Protein AF-A0A8S9XAY5-F1 (afdb_monomer)

Structure (mmCIF, N/CA/C/O backbone):
data_AF-A0A8S9XAY5-F1
#
_entry.id   AF-A0A8S9XAY5-F1
#
loop_
_atom_site.group_PDB
_atom_site.id
_atom_site.type_symbol
_atom_site.label_atom_id
_atom_site.label_alt_id
_atom_site.label_comp_id
_atom_site.label_asym_id
_atom_site.label_entity_id
_atom_site.label_seq_id
_atom_site.pdbx_PDB_ins_code
_atom_site.Cartn_x
_atom_site.Cartn_y
_atom_site.Cartn_z
_atom_site.occupancy
_atom_site.B_iso_or_equiv
_atom_site.auth_seq_id
_atom_site.auth_comp_id
_atom_site.auth_asym_id
_atom_site.auth_atom_id
_atom_site.pdbx_PDB_model_num
ATOM 1 N N . MET A 1 1 ? -34.023 -11.493 -29.149 1.00 64.62 1 MET A N 1
ATOM 2 C CA . MET A 1 1 ? -34.073 -10.824 -27.828 1.00 64.62 1 MET A CA 1
ATOM 3 C C . MET A 1 1 ? -33.163 -11.516 -26.816 1.00 64.62 1 MET A C 1
ATOM 5 O O . MET A 1 1 ? -32.173 -10.913 -26.444 1.00 64.62 1 MET A O 1
ATOM 9 N N . TRP A 1 2 ? -33.385 -12.793 -26.470 1.00 72.25 2 TRP A N 1
ATOM 10 C CA . TRP A 1 2 ? -32.528 -13.542 -25.524 1.00 72.25 2 TRP A CA 1
ATOM 11 C C . TRP A 1 2 ? -31.048 -13.611 -25.926 1.00 72.25 2 TRP A C 1
ATOM 13 O O . TRP A 1 2 ? -30.175 -13.351 -25.113 1.00 72.25 2 TRP A O 1
ATOM 23 N N . ARG A 1 3 ? -30.748 -13.903 -27.200 1.00 80.62 3 ARG A N 1
ATOM 24 C CA . ARG A 1 3 ? -29.358 -13.971 -27.688 1.00 80.62 3 ARG A CA 1
ATOM 25 C C . ARG A 1 3 ? -28.599 -12.657 -27.504 1.00 80.62 3 ARG A C 1
ATOM 27 O O . ARG A 1 3 ? -27.463 -12.695 -27.066 1.00 80.62 3 ARG A O 1
ATOM 34 N N . LEU A 1 4 ? -29.259 -11.528 -27.776 1.00 81.38 4 LEU A N 1
ATOM 35 C CA . LEU A 1 4 ? -28.683 -10.195 -27.594 1.00 81.38 4 LEU A CA 1
ATOM 36 C C . LEU A 1 4 ? -28.454 -9.890 -26.108 1.00 81.38 4 LEU A C 1
ATOM 38 O O . LEU A 1 4 ? -27.384 -9.412 -25.757 1.00 81.38 4 LEU A O 1
ATOM 42 N N . ALA A 1 5 ? -29.411 -10.248 -25.244 1.00 82.56 5 ALA A N 1
ATOM 43 C CA . ALA A 1 5 ? -29.304 -10.077 -23.795 1.00 82.56 5 ALA A CA 1
ATOM 44 C C . ALA A 1 5 ? -28.161 -10.908 -23.179 1.00 82.56 5 ALA A C 1
ATOM 46 O O . ALA A 1 5 ? -27.402 -10.404 -22.354 1.00 82.56 5 ALA A O 1
ATOM 47 N N . VAL A 1 6 ? -27.998 -12.162 -23.617 1.00 85.50 6 VAL A N 1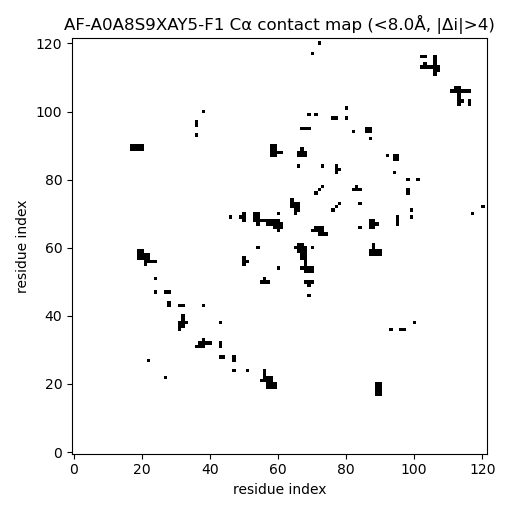
ATOM 48 C CA . VAL A 1 6 ? -26.890 -13.033 -23.190 1.00 85.50 6 VAL A CA 1
ATOM 49 C C . VAL A 1 6 ? -25.555 -12.474 -23.669 1.00 85.50 6 VAL A C 1
ATOM 51 O O . VAL A 1 6 ? -24.623 -12.384 -22.878 1.00 85.50 6 VAL A O 1
ATOM 54 N N . THR A 1 7 ? -25.458 -12.038 -24.928 1.00 85.25 7 THR A N 1
ATOM 55 C CA . THR A 1 7 ? -24.215 -11.439 -25.433 1.00 85.25 7 THR A CA 1
ATOM 56 C C . THR A 1 7 ? -23.859 -10.149 -24.700 1.00 85.25 7 THR A C 1
ATOM 58 O O . THR A 1 7 ? -22.696 -9.957 -24.371 1.00 85.25 7 THR A O 1
ATOM 61 N N . THR A 1 8 ? -24.834 -9.294 -24.371 1.00 83.62 8 THR A N 1
ATOM 62 C CA . THR A 1 8 ? -24.570 -8.072 -23.596 1.00 83.62 8 THR A CA 1
ATOM 63 C C . THR A 1 8 ? -24.128 -8.372 -22.165 1.00 83.62 8 THR A C 1
ATOM 65 O O . THR A 1 8 ? -23.226 -7.705 -21.675 1.00 83.62 8 THR A O 1
ATOM 68 N N . LEU A 1 9 ? -24.702 -9.390 -21.510 1.00 83.75 9 LEU A N 1
ATOM 69 C CA . LEU A 1 9 ? -24.303 -9.820 -20.161 1.00 83.75 9 LEU A CA 1
ATOM 70 C C . LEU A 1 9 ? -22.875 -10.380 -20.130 1.00 83.75 9 LEU A C 1
ATOM 72 O O . LEU A 1 9 ? -22.107 -10.023 -19.244 1.00 83.75 9 LEU A O 1
ATOM 76 N N . VAL A 1 10 ? -22.508 -11.198 -21.122 1.00 82.50 10 VAL A N 1
ATOM 77 C CA . VAL A 1 10 ? -21.151 -11.759 -21.245 1.00 82.50 10 VAL A CA 1
ATOM 78 C C . VAL A 1 10 ? -20.118 -10.661 -21.519 1.00 82.50 10 VAL A C 1
ATOM 80 O O . VAL A 1 10 ? -19.050 -10.665 -20.917 1.00 82.50 10 VAL A O 1
ATOM 83 N N . ILE A 1 11 ? -20.434 -9.685 -22.378 1.00 78.56 11 ILE A N 1
ATOM 84 C CA . ILE A 1 11 ? -19.540 -8.545 -22.644 1.00 78.56 11 ILE A CA 1
ATOM 85 C C . ILE A 1 11 ? -19.359 -7.685 -21.386 1.00 78.56 11 ILE A C 1
ATOM 87 O O . ILE A 1 11 ? -18.236 -7.289 -21.094 1.00 78.56 11 ILE A O 1
ATOM 91 N N . LEU A 1 12 ? -20.425 -7.439 -20.612 1.00 75.25 12 LEU A N 1
ATOM 92 C CA . LEU A 1 12 ? -20.324 -6.679 -19.360 1.00 75.25 12 LEU A CA 1
ATOM 93 C C . LEU A 1 12 ? -19.430 -7.371 -18.322 1.00 75.25 12 LEU A C 1
ATOM 95 O O . LEU A 1 12 ? -18.709 -6.688 -17.606 1.00 75.25 12 LEU A O 1
ATOM 99 N N . SER A 1 13 ? -19.459 -8.706 -18.249 1.00 72.44 13 SER A N 1
ATOM 100 C CA . SER A 1 13 ? -18.613 -9.473 -17.322 1.00 72.44 13 SER A CA 1
ATOM 101 C C . SER A 1 13 ? -17.135 -9.546 -17.719 1.00 72.44 13 SER A C 1
ATOM 103 O O . SER A 1 13 ? -16.323 -9.953 -16.900 1.00 72.44 13 SER A O 1
ATOM 105 N N . LEU A 1 14 ? -16.790 -9.186 -18.960 1.00 68.44 14 LEU A N 1
ATOM 106 C CA . LEU A 1 14 ? -15.413 -9.192 -19.477 1.00 68.44 14 LEU A CA 1
ATOM 107 C C . LEU A 1 14 ? -14.741 -7.813 -19.412 1.00 68.44 14 LEU A C 1
ATOM 109 O O . LEU A 1 14 ? -13.590 -7.673 -19.819 1.00 68.44 14 LEU A O 1
ATOM 113 N N . LEU A 1 15 ? -15.453 -6.783 -18.948 1.00 65.19 15 LEU A N 1
ATOM 114 C CA . LEU A 1 15 ? -14.853 -5.484 -18.679 1.00 65.19 15 LEU A CA 1
ATOM 115 C C . LEU A 1 15 ? -14.093 -5.576 -17.354 1.00 65.19 15 LEU A C 1
ATOM 117 O O . LEU A 1 15 ? -14.665 -5.327 -16.295 1.00 65.19 15 LEU A O 1
ATOM 121 N N . ASP A 1 16 ? -12.805 -5.914 -17.419 1.00 61.75 16 ASP A N 1
ATOM 122 C CA . ASP A 1 16 ? -11.879 -5.612 -16.330 1.00 61.75 16 ASP A CA 1
ATOM 123 C C . ASP A 1 16 ? -11.800 -4.091 -16.223 1.00 61.75 16 ASP A C 1
ATOM 125 O O . ASP A 1 16 ? -11.156 -3.409 -17.027 1.00 61.75 16 ASP A O 1
ATOM 129 N N . VAL A 1 17 ? -12.552 -3.531 -15.280 1.00 61.38 17 VAL A N 1
ATOM 130 C CA . VAL A 1 17 ? -12.547 -2.091 -15.073 1.00 61.38 17 VAL A CA 1
ATOM 131 C C . VAL A 1 17 ? -11.278 -1.739 -14.306 1.00 61.38 17 VAL A C 1
ATOM 133 O O . VAL A 1 17 ? -11.235 -1.796 -13.081 1.00 61.38 17 VAL A O 1
ATOM 136 N N . ALA A 1 18 ? -10.230 -1.380 -15.046 1.00 61.75 18 ALA A N 1
ATOM 137 C CA . ALA A 1 18 ? -9.092 -0.659 -14.498 1.00 61.75 18 ALA A CA 1
ATOM 138 C C . ALA A 1 18 ? -9.556 0.767 -14.187 1.00 61.75 18 ALA A C 1
ATOM 140 O O . ALA A 1 18 ? -9.557 1.658 -15.041 1.00 61.75 18 ALA A O 1
ATOM 141 N N . TYR A 1 19 ? -10.054 0.956 -12.974 1.00 68.19 19 TYR A N 1
ATOM 142 C CA . TYR A 1 19 ? -10.290 2.282 -12.440 1.00 68.19 19 TYR A CA 1
ATOM 143 C C . TYR A 1 19 ? -8.927 2.926 -12.116 1.00 68.19 19 TYR A C 1
ATOM 145 O O . TYR A 1 19 ? -7.960 2.252 -11.772 1.00 68.19 19 TYR A O 1
ATOM 153 N N . LEU A 1 20 ? -8.823 4.235 -12.340 1.00 81.12 20 LEU A N 1
ATOM 154 C CA . LEU A 1 20 ? -7.636 5.041 -12.043 1.00 81.12 20 LEU A CA 1
ATOM 155 C C . LEU A 1 20 ? -7.870 5.745 -10.702 1.00 81.12 20 LEU A C 1
ATOM 157 O O . LEU A 1 20 ? -8.163 6.946 -10.682 1.00 81.12 20 LEU A O 1
ATOM 161 N N . LYS A 1 21 ? -7.846 5.013 -9.581 1.00 93.69 21 LYS A N 1
ATOM 162 C CA . LYS A 1 21 ? -8.072 5.628 -8.269 1.00 93.69 21 LYS A CA 1
ATOM 163 C C . LYS A 1 21 ? -6.844 6.361 -7.762 1.00 93.69 21 LYS A C 1
ATOM 165 O O . LYS A 1 21 ? -5.723 5.864 -7.726 1.00 93.69 21 LYS A O 1
ATOM 170 N N . ARG A 1 22 ? -7.102 7.564 -7.259 1.00 97.19 22 ARG A N 1
ATOM 171 C CA . ARG A 1 22 ? -6.170 8.297 -6.413 1.00 97.19 22 ARG A CA 1
ATOM 172 C C . ARG A 1 22 ? -6.818 8.528 -5.062 1.00 97.19 22 ARG A C 1
ATOM 174 O O . ARG A 1 22 ? -7.834 9.214 -4.981 1.00 97.19 22 ARG A O 1
ATOM 181 N N . PHE A 1 23 ? -6.235 7.951 -4.022 1.00 97.62 23 PHE A N 1
ATOM 182 C CA . PHE A 1 23 ? -6.762 8.048 -2.667 1.00 97.62 23 PHE A CA 1
ATOM 183 C C . PHE A 1 23 ? -6.574 9.445 -2.070 1.00 97.62 23 PHE A C 1
ATOM 185 O O . PHE A 1 23 ? -5.575 10.125 -2.317 1.00 97.62 23 PHE A O 1
ATOM 192 N N . GLY A 1 24 ? -7.498 9.840 -1.194 1.00 98.06 24 GLY A N 1
ATOM 193 C CA . GLY A 1 24 ? -7.216 10.845 -0.169 1.00 98.06 24 GLY A CA 1
ATOM 194 C C . GLY A 1 24 ? -6.402 10.262 0.996 1.00 98.06 24 GLY A C 1
ATOM 195 O O . GLY A 1 24 ? -6.489 9.076 1.295 1.00 98.06 24 GLY A O 1
ATOM 196 N N . ILE A 1 25 ? -5.652 11.100 1.722 1.00 98.06 25 ILE A N 1
ATOM 197 C CA . ILE A 1 25 ? -4.834 10.670 2.881 1.00 98.06 25 ILE A CA 1
ATOM 198 C C . ILE A 1 25 ? -5.690 9.953 3.936 1.00 98.06 25 ILE A C 1
ATOM 200 O O . ILE A 1 25 ? -5.366 8.846 4.362 1.00 98.06 25 ILE A O 1
ATOM 204 N N . CYS A 1 26 ? -6.794 10.580 4.355 1.00 98.38 26 CYS A N 1
ATOM 205 C CA . CYS A 1 26 ? -7.694 10.001 5.354 1.00 98.38 26 CYS A CA 1
ATOM 206 C C . CYS A 1 26 ? -8.474 8.804 4.805 1.00 98.38 26 CYS A C 1
ATOM 208 O O . CYS A 1 26 ? -8.762 7.886 5.561 1.00 98.38 26 CYS A O 1
ATOM 210 N N . GLU A 1 27 ? -8.807 8.816 3.512 1.00 98.12 27 GLU A N 1
ATOM 211 C CA . GLU A 1 27 ? -9.486 7.700 2.849 1.00 98.12 27 GLU A CA 1
ATOM 212 C C . GLU A 1 27 ? -8.608 6.449 2.898 1.00 98.12 27 GLU A C 1
ATOM 214 O O . GLU A 1 27 ? -9.044 5.427 3.409 1.00 98.12 27 GLU A O 1
ATOM 219 N N . LEU A 1 28 ? -7.339 6.559 2.492 1.00 98.31 28 LEU A N 1
ATOM 220 C CA . LEU A 1 28 ? -6.400 5.444 2.571 1.00 98.31 28 LEU A CA 1
ATOM 221 C C . LEU A 1 28 ? -6.183 4.981 4.017 1.00 98.31 28 LEU A C 1
ATOM 223 O O . LEU A 1 28 ? -6.126 3.785 4.277 1.00 98.31 28 LEU A O 1
ATOM 227 N N . ALA A 1 29 ? -6.061 5.910 4.969 1.00 98.50 29 ALA A N 1
ATOM 228 C CA . ALA A 1 29 ? -5.883 5.551 6.374 1.00 98.50 29 ALA A CA 1
ATOM 229 C C . ALA A 1 29 ? -7.076 4.758 6.935 1.00 98.50 29 ALA A C 1
ATOM 231 O O . ALA A 1 29 ? -6.871 3.818 7.699 1.00 98.50 29 ALA A O 1
ATOM 232 N N . LEU A 1 30 ? -8.303 5.143 6.566 1.00 98.19 30 LEU A N 1
ATOM 233 C CA . LEU A 1 30 ? -9.524 4.445 6.964 1.00 98.19 30 LEU A CA 1
ATOM 234 C C . LEU A 1 30 ? -9.647 3.092 6.268 1.00 98.19 30 LEU A C 1
ATOM 236 O O . LEU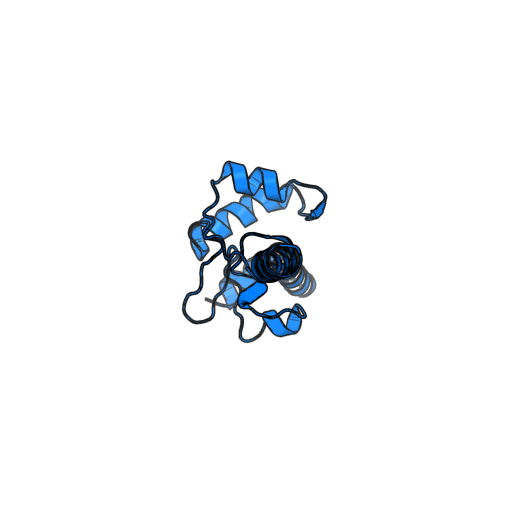 A 1 30 ? -9.952 2.113 6.941 1.00 98.19 30 LEU A O 1
ATOM 240 N N . ASP A 1 31 ? -9.346 3.022 4.970 1.00 97.38 31 ASP A N 1
ATOM 241 C CA . ASP A 1 31 ? -9.340 1.762 4.229 1.00 97.38 31 ASP A CA 1
ATOM 242 C C . ASP A 1 31 ? -8.349 0.781 4.856 1.00 97.38 31 ASP A C 1
ATOM 244 O O . ASP A 1 31 ? -8.737 -0.333 5.177 1.00 97.38 31 ASP A O 1
ATOM 248 N N . LEU A 1 32 ? -7.105 1.192 5.129 1.00 98.31 32 LEU A N 1
ATOM 249 C CA . LEU A 1 32 ? -6.100 0.333 5.774 1.00 98.31 32 LEU A CA 1
ATOM 250 C C . LEU A 1 32 ? -6.457 -0.061 7.214 1.00 98.31 32 LEU A C 1
ATOM 252 O O . LEU A 1 32 ? -5.902 -1.033 7.723 1.00 98.31 32 LEU A O 1
ATOM 256 N N . ALA A 1 33 ? -7.344 0.682 7.878 1.00 98.19 33 ALA A N 1
ATOM 257 C CA . ALA A 1 33 ? -7.843 0.332 9.204 1.00 98.19 33 ALA A CA 1
ATOM 258 C C . ALA A 1 33 ? -8.947 -0.739 9.166 1.00 98.19 33 ALA A C 1
ATOM 260 O O . ALA A 1 33 ? -9.312 -1.253 10.224 1.00 98.19 33 ALA A O 1
ATOM 261 N N . ASP A 1 34 ? -9.472 -1.079 7.983 1.00 97.81 34 ASP A N 1
ATOM 262 C CA . ASP A 1 34 ? -10.423 -2.173 7.812 1.00 97.81 34 ASP A CA 1
ATOM 263 C C . ASP A 1 34 ? -9.781 -3.516 8.195 1.00 97.81 34 ASP A C 1
ATOM 265 O O . ASP A 1 34 ? -8.648 -3.834 7.812 1.00 97.81 34 ASP A O 1
ATOM 269 N N . GLU A 1 35 ? -10.522 -4.328 8.951 1.00 95.94 35 GLU A N 1
ATOM 270 C CA . GLU A 1 35 ? -10.040 -5.609 9.467 1.00 95.94 35 GLU A CA 1
ATOM 271 C C . GLU A 1 35 ? -9.601 -6.569 8.357 1.00 95.94 35 GLU A C 1
ATOM 273 O O . GLU A 1 35 ? -8.703 -7.376 8.596 1.00 95.94 35 GLU A O 1
ATOM 278 N N . LYS A 1 36 ? -10.157 -6.455 7.141 1.00 95.88 36 LYS A N 1
ATOM 279 C CA . LYS A 1 36 ? -9.817 -7.328 6.007 1.00 95.88 36 LYS A CA 1
ATOM 280 C C . LYS A 1 36 ? -8.345 -7.250 5.589 1.00 95.88 36 LYS A C 1
ATOM 282 O O . LYS A 1 36 ? -7.823 -8.210 5.032 1.00 95.88 36 LYS A O 1
ATOM 287 N N . TYR A 1 37 ? -7.678 -6.123 5.845 1.00 96.69 37 TYR A N 1
ATOM 288 C CA . TYR A 1 37 ? -6.278 -5.917 5.466 1.00 96.69 37 TYR A CA 1
ATOM 289 C C . TYR A 1 37 ? -5.288 -6.281 6.578 1.00 96.69 37 TYR A C 1
ATOM 291 O O . TYR A 1 37 ? -4.082 -6.344 6.338 1.00 96.69 37 TYR A O 1
ATOM 299 N N . HIS A 1 38 ? -5.767 -6.491 7.809 1.00 96.62 38 HIS A N 1
ATOM 300 C CA . HIS A 1 38 ? -4.940 -6.862 8.961 1.00 96.62 38 HIS A CA 1
ATOM 301 C C . HIS A 1 38 ? -3.707 -5.957 9.187 1.00 96.62 38 HIS A C 1
ATOM 303 O O . HIS A 1 38 ? -2.676 -6.413 9.689 1.00 96.62 38 HIS A O 1
ATOM 309 N N . VAL A 1 39 ? -3.776 -4.670 8.823 1.00 97.69 39 VAL A N 1
ATOM 310 C CA . VAL A 1 39 ? -2.673 -3.720 9.036 1.00 97.69 39 VAL A CA 1
ATOM 311 C C . VAL A 1 39 ? -2.678 -3.262 10.496 1.00 97.69 39 VAL A C 1
ATOM 313 O O . VAL A 1 39 ? -3.689 -2.748 10.977 1.00 97.69 39 VAL A O 1
ATOM 316 N N . PRO A 1 40 ? -1.560 -3.389 11.236 1.00 96.94 40 PRO A N 1
ATOM 317 C CA . PRO A 1 40 ? -1.492 -2.864 12.592 1.00 96.94 40 PRO A CA 1
ATOM 318 C C . PRO A 1 40 ? -1.739 -1.352 12.601 1.00 96.94 40 PRO A C 1
ATOM 320 O O . PRO A 1 40 ? -1.060 -0.612 11.889 1.00 96.94 40 PRO A O 1
ATOM 323 N N . LEU A 1 41 ? -2.647 -0.875 13.460 1.00 97.12 41 LEU A N 1
ATOM 324 C CA . LEU A 1 41 ? -3.006 0.550 13.551 1.00 97.12 41 LEU A CA 1
ATOM 325 C C . LEU A 1 41 ? -1.787 1.473 13.726 1.00 97.1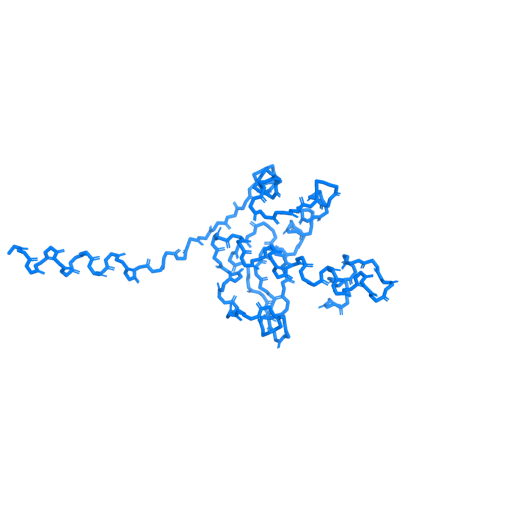2 41 LEU A C 1
ATOM 327 O O . LEU A 1 41 ? -1.762 2.585 13.207 1.00 97.12 41 LEU A O 1
ATOM 331 N N . SER A 1 42 ? -0.748 1.000 14.421 1.00 96.62 42 SER A N 1
ATOM 332 C CA . SER A 1 42 ? 0.503 1.739 14.624 1.00 96.62 42 SER A CA 1
ATOM 333 C C . SER A 1 42 ? 1.341 1.916 13.351 1.00 96.62 42 SER A C 1
ATOM 335 O O . SER A 1 42 ? 2.178 2.814 13.306 1.00 96.62 42 SER A O 1
ATOM 337 N N . GLN A 1 43 ? 1.135 1.085 12.327 1.00 97.12 43 GLN A N 1
ATOM 338 C CA . GLN A 1 43 ? 1.854 1.139 11.052 1.00 97.12 43 GLN A CA 1
ATOM 339 C C . GLN A 1 43 ? 1.144 1.993 9.997 1.00 97.12 43 GLN A C 1
ATOM 341 O O . GLN A 1 43 ? 1.805 2.486 9.083 1.00 97.12 43 GLN A O 1
ATOM 346 N N . ILE A 1 44 ? -0.174 2.189 10.113 1.00 98.31 44 ILE A N 1
ATOM 347 C CA . ILE A 1 44 ? -0.985 2.911 9.117 1.00 98.31 44 ILE A CA 1
ATOM 348 C C . ILE A 1 44 ? -0.402 4.291 8.768 1.00 98.31 44 ILE A C 1
ATOM 350 O O . ILE A 1 44 ? -0.251 4.565 7.577 1.00 98.31 44 ILE A O 1
ATOM 354 N N . PRO A 1 45 ? 0.010 5.147 9.730 1.00 98.12 45 PRO A N 1
ATOM 355 C CA . PRO A 1 45 ? 0.575 6.453 9.387 1.00 98.12 45 PRO A CA 1
ATOM 356 C C . PRO A 1 45 ? 1.826 6.357 8.504 1.00 98.12 45 PRO A C 1
ATOM 358 O O . PRO A 1 45 ? 2.033 7.192 7.624 1.00 98.12 45 PRO A O 1
ATOM 361 N N . THR A 1 46 ? 2.654 5.329 8.711 1.00 97.31 46 THR A N 1
ATOM 362 C CA . THR A 1 46 ? 3.855 5.097 7.903 1.00 97.31 46 THR A CA 1
ATOM 363 C C . THR A 1 46 ? 3.495 4.613 6.504 1.00 97.31 46 THR A C 1
ATOM 365 O O . THR A 1 46 ? 4.008 5.172 5.540 1.00 97.31 46 THR A O 1
ATOM 368 N N . TRP A 1 47 ? 2.575 3.653 6.373 1.00 97.94 47 TRP A N 1
ATOM 369 C CA . TRP A 1 47 ? 2.104 3.178 5.066 1.00 97.94 47 TRP A CA 1
ATOM 370 C C . TRP A 1 47 ? 1.488 4.295 4.224 1.00 97.94 47 TRP A C 1
ATOM 372 O O . TRP A 1 47 ? 1.820 4.432 3.049 1.00 97.94 47 TRP A O 1
ATOM 382 N N . VAL A 1 48 ? 0.660 5.144 4.837 1.00 98.38 48 VAL A N 1
ATOM 383 C CA 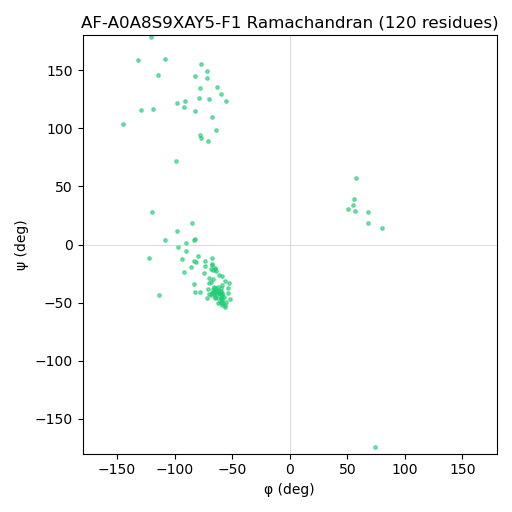. VAL A 1 48 ? 0.060 6.304 4.164 1.00 98.38 48 VAL A CA 1
ATOM 384 C C . VAL A 1 48 ? 1.138 7.288 3.704 1.00 98.38 48 VAL A C 1
ATOM 386 O O . VAL A 1 48 ? 1.128 7.712 2.551 1.00 98.38 48 VAL A O 1
ATOM 389 N N . CYS A 1 49 ? 2.106 7.616 4.565 1.00 97.62 49 CYS A N 1
ATOM 390 C CA . CYS A 1 49 ? 3.227 8.491 4.208 1.00 97.62 49 CYS A CA 1
ATOM 391 C C . CYS A 1 49 ? 4.049 7.927 3.036 1.00 97.62 49 CYS A C 1
ATOM 393 O O . CYS A 1 49 ? 4.405 8.653 2.107 1.00 97.62 49 CYS A O 1
ATOM 395 N N . MET A 1 50 ? 4.309 6.620 3.043 1.00 95.88 50 MET A N 1
ATOM 396 C CA . MET A 1 50 ? 5.022 5.949 1.959 1.00 95.88 50 MET A CA 1
ATOM 397 C C . MET A 1 50 ? 4.235 5.989 0.654 1.00 95.88 50 MET A C 1
ATOM 399 O O . MET A 1 50 ? 4.805 6.357 -0.366 1.00 95.88 50 MET A O 1
ATOM 403 N N . ALA A 1 51 ? 2.935 5.696 0.679 1.00 97.69 51 ALA A N 1
ATOM 404 C CA . ALA A 1 51 ? 2.087 5.796 -0.504 1.00 97.69 51 ALA A CA 1
ATOM 405 C C . ALA A 1 51 ? 2.060 7.226 -1.075 1.00 97.69 51 ALA A C 1
ATOM 407 O O . ALA A 1 51 ? 2.160 7.429 -2.284 1.00 97.69 51 ALA A O 1
ATOM 408 N N . MET A 1 52 ? 2.016 8.247 -0.213 1.00 97.56 52 MET A N 1
ATOM 409 C CA . MET A 1 52 ? 2.128 9.640 -0.657 1.00 97.56 52 MET A CA 1
ATOM 410 C C . MET A 1 52 ? 3.449 9.922 -1.378 1.00 97.56 52 MET A C 1
ATOM 412 O O . MET A 1 52 ? 3.446 10.608 -2.396 1.00 97.56 52 MET A O 1
ATOM 416 N N . TYR A 1 53 ? 4.569 9.422 -0.855 1.00 95.25 53 TYR A N 1
ATOM 417 C CA . TYR A 1 53 ? 5.893 9.702 -1.409 1.00 95.25 53 TYR A CA 1
ATOM 418 C C . TYR A 1 53 ? 6.207 8.883 -2.668 1.00 95.25 53 TYR A C 1
ATOM 420 O O . TYR A 1 53 ? 6.787 9.410 -3.613 1.00 95.25 53 TYR A O 1
ATOM 428 N N . LEU A 1 54 ? 5.831 7.603 -2.680 1.00 93.75 54 LEU A N 1
ATOM 429 C CA . LEU A 1 54 ? 6.212 6.651 -3.724 1.00 93.75 54 LEU A CA 1
ATOM 430 C C . LEU A 1 54 ? 5.314 6.745 -4.960 1.00 93.75 54 LEU A C 1
ATOM 432 O O . LEU A 1 54 ? 5.818 6.692 -6.076 1.00 93.75 54 LEU A O 1
ATOM 436 N N . SER A 1 55 ? 4.003 6.910 -4.770 1.00 96.12 55 SER A N 1
ATOM 437 C CA . SER A 1 55 ? 3.018 6.887 -5.862 1.00 96.12 55 SER A CA 1
ATOM 438 C C . SER A 1 55 ? 2.186 8.168 -5.966 1.00 96.12 55 SER A C 1
ATOM 440 O O . SER A 1 55 ? 1.471 8.379 -6.948 1.00 96.12 55 SER A O 1
ATOM 442 N N . GLY A 1 56 ? 2.252 9.053 -4.966 1.00 97.12 56 GLY A N 1
ATOM 443 C CA . GLY A 1 56 ? 1.333 10.184 -4.866 1.00 97.12 56 GLY A CA 1
ATOM 444 C C . GLY A 1 56 ? -0.104 9.750 -4.571 1.00 97.12 56 GLY A C 1
ATOM 445 O O . GLY A 1 56 ? -1.032 10.456 -4.967 1.00 97.12 56 GLY A O 1
ATOM 446 N N . LEU A 1 57 ? -0.285 8.608 -3.895 1.00 97.69 57 LEU A N 1
ATOM 447 C CA . LEU A 1 57 ? -1.581 7.976 -3.612 1.00 97.69 57 LEU A CA 1
ATOM 448 C C . LEU A 1 57 ? -2.315 7.424 -4.850 1.00 97.69 57 LEU A C 1
ATOM 450 O O . LEU A 1 57 ? -3.527 7.230 -4.796 1.00 97.69 57 LEU A O 1
ATOM 454 N N . ASP A 1 58 ? -1.610 7.204 -5.960 1.00 97.00 58 ASP A N 1
ATOM 455 C CA . ASP A 1 58 ? -2.172 6.679 -7.211 1.00 97.00 58 ASP A CA 1
ATOM 456 C C . ASP A 1 58 ? -2.067 5.150 -7.250 1.00 97.00 58 ASP A C 1
ATOM 458 O O . ASP A 1 58 ? -0.957 4.613 -7.224 1.00 97.00 58 ASP A O 1
ATOM 462 N N . THR A 1 59 ? -3.201 4.448 -7.321 1.00 96.25 59 THR A N 1
ATOM 463 C CA . THR A 1 59 ? -3.221 2.980 -7.408 1.00 96.25 59 THR A CA 1
ATOM 464 C C . THR A 1 59 ? -2.641 2.485 -8.723 1.00 96.25 59 THR A C 1
ATOM 466 O O . THR A 1 59 ? -2.007 1.442 -8.759 1.00 96.25 59 THR A O 1
ATOM 469 N N . SER A 1 60 ? -2.756 3.263 -9.799 1.00 95.25 60 SER A N 1
ATOM 470 C CA . SER A 1 60 ? -2.272 2.889 -11.130 1.00 95.25 60 SER A CA 1
ATOM 471 C C . SER A 1 60 ? -0.779 3.162 -11.348 1.00 95.25 60 SER A C 1
ATOM 473 O O . SER A 1 60 ? -0.272 2.985 -12.459 1.00 95.25 60 SER A O 1
ATOM 475 N N . HIS A 1 61 ? -0.066 3.627 -10.313 1.00 95.06 61 HIS A N 1
ATOM 476 C CA . HIS A 1 61 ? 1.327 4.036 -10.433 1.00 95.06 61 HIS A CA 1
ATOM 477 C C . HIS A 1 61 ? 2.192 2.915 -11.020 1.00 95.06 61 HIS A C 1
ATOM 479 O O . HIS A 1 61 ? 2.279 1.814 -10.483 1.00 95.06 61 HIS A O 1
ATOM 485 N N . ASN A 1 62 ? 2.868 3.210 -12.124 1.00 94.50 62 ASN A N 1
ATOM 486 C CA . ASN A 1 62 ? 3.829 2.308 -12.733 1.00 94.50 62 ASN A CA 1
ATOM 487 C C . ASN A 1 62 ? 4.966 3.129 -13.331 1.00 94.50 62 ASN A C 1
ATOM 489 O O . ASN A 1 62 ? 4.819 3.747 -14.388 1.00 94.50 62 ASN A O 1
ATOM 493 N N . TYR A 1 63 ? 6.102 3.144 -12.641 1.00 93.44 63 TYR A N 1
ATOM 494 C CA . TYR A 1 63 ? 7.284 3.861 -13.091 1.00 93.44 63 TYR A CA 1
ATOM 495 C C . TYR A 1 63 ? 8.502 2.946 -13.071 1.00 93.44 63 TYR A C 1
ATOM 497 O O . TYR A 1 63 ? 8.953 2.505 -12.019 1.00 93.44 63 TYR A O 1
ATOM 505 N N . THR A 1 64 ? 9.066 2.672 -14.249 1.00 92.44 64 THR A N 1
ATOM 506 C CA . THR A 1 64 ? 10.309 1.889 -14.394 1.00 92.44 64 THR A CA 1
ATOM 507 C C . THR A 1 64 ? 10.237 0.505 -13.715 1.00 92.44 64 THR A C 1
ATOM 509 O O . THR A 1 64 ? 11.224 0.002 -13.191 1.00 92.44 64 THR A O 1
ATOM 512 N N . GLY A 1 65 ? 9.060 -0.134 -13.708 1.00 91.75 65 GLY A N 1
ATOM 513 C CA . GLY A 1 65 ? 8.866 -1.444 -13.072 1.00 91.75 65 GLY A CA 1
ATOM 514 C C . GLY A 1 65 ? 8.683 -1.400 -11.548 1.00 91.75 65 GLY A C 1
ATOM 515 O O . GLY A 1 65 ? 8.778 -2.441 -10.895 1.00 91.75 65 GLY A O 1
ATOM 516 N N . ILE A 1 66 ? 8.419 -0.218 -10.989 1.00 94.12 66 ILE A N 1
ATOM 517 C CA . ILE A 1 66 ? 7.899 -0.016 -9.636 1.00 94.12 66 ILE A CA 1
ATOM 518 C C . ILE A 1 66 ? 6.386 0.187 -9.744 1.00 94.12 66 ILE A C 1
ATOM 520 O O . ILE A 1 66 ? 5.943 1.098 -10.444 1.00 94.12 66 ILE A O 1
ATOM 524 N N . PHE A 1 67 ? 5.612 -0.669 -9.078 1.00 95.75 67 PHE A N 1
ATOM 525 C CA . PHE A 1 67 ? 4.167 -0.782 -9.257 1.00 95.75 67 PHE A CA 1
ATOM 526 C C . PHE A 1 67 ? 3.389 -0.379 -8.006 1.00 95.75 67 PHE A C 1
ATOM 528 O O . PHE A 1 67 ? 3.798 -0.667 -6.877 1.00 95.75 67 PHE 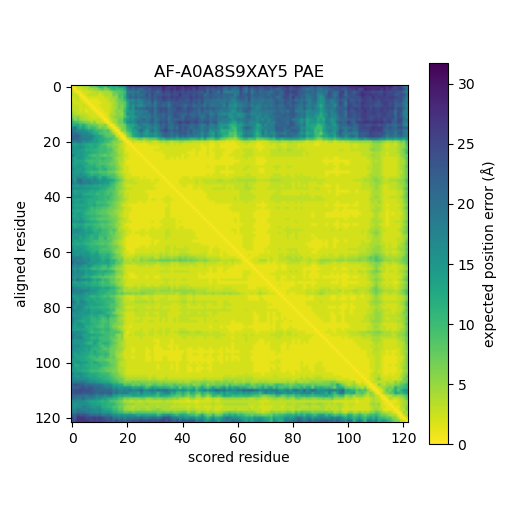A O 1
ATOM 535 N N . GLY A 1 68 ? 2.230 0.216 -8.248 1.00 95.56 68 GLY A N 1
ATOM 536 C CA . GLY A 1 68 ? 1.150 0.352 -7.296 1.00 95.56 68 GLY A CA 1
ATOM 537 C C . GLY A 1 68 ? 1.356 1.378 -6.207 1.00 95.56 68 GLY A C 1
ATOM 538 O O . GLY A 1 68 ? 2.341 2.125 -6.151 1.00 95.56 68 GLY A O 1
ATOM 539 N N . LEU A 1 69 ? 0.389 1.369 -5.297 1.00 96.81 69 LEU A N 1
ATOM 540 C CA . LEU A 1 69 ? 0.260 2.365 -4.246 1.00 96.81 69 LEU A CA 1
ATOM 541 C C . LEU A 1 69 ? 1.494 2.398 -3.333 1.00 96.81 69 LEU A C 1
ATOM 543 O O . LEU A 1 69 ? 1.941 3.476 -2.934 1.00 96.81 69 LEU A O 1
ATOM 547 N N . PHE A 1 70 ? 2.069 1.226 -3.048 1.00 96.88 70 PHE A N 1
ATOM 548 C CA . PHE A 1 70 ? 3.220 1.054 -2.161 1.00 96.88 70 PHE A CA 1
ATOM 549 C C . PHE A 1 70 ? 4.565 0.955 -2.887 1.00 96.88 70 PHE A C 1
ATOM 551 O O . PHE A 1 70 ? 5.551 0.604 -2.248 1.00 96.88 70 PHE A O 1
ATOM 558 N N . GLY A 1 71 ? 4.651 1.256 -4.186 1.00 94.88 71 GLY A N 1
ATOM 559 C CA . GLY A 1 71 ? 5.927 1.318 -4.905 1.00 94.88 71 GLY A CA 1
ATOM 560 C C . GLY A 1 71 ? 6.737 0.015 -4.844 1.00 94.88 71 GLY A C 1
ATOM 561 O O . GLY A 1 71 ? 7.880 0.005 -4.386 1.00 94.88 71 GLY A O 1
ATOM 562 N N . ILE A 1 72 ? 6.143 -1.091 -5.293 1.00 95.88 72 ILE A N 1
ATOM 563 C CA . ILE A 1 72 ? 6.719 -2.440 -5.217 1.00 95.88 72 ILE A CA 1
ATOM 564 C C . ILE A 1 72 ? 7.531 -2.759 -6.492 1.00 95.88 72 ILE A C 1
ATOM 566 O O . ILE A 1 72 ? 6.975 -2.725 -7.592 1.00 95.88 72 ILE A O 1
ATOM 570 N N . PRO A 1 73 ? 8.829 -3.121 -6.390 1.00 94.44 73 PRO A N 1
ATOM 571 C CA . PRO A 1 73 ? 9.630 -3.542 -7.544 1.00 94.44 73 PRO A CA 1
ATOM 572 C C . PRO A 1 73 ? 9.176 -4.886 -8.131 1.00 94.44 73 PRO A C 1
ATOM 574 O O . PRO A 1 73 ? 9.401 -5.954 -7.551 1.00 94.44 73 PRO A O 1
ATOM 577 N N . GLY A 1 74 ? 8.581 -4.852 -9.323 1.00 93.88 74 GLY A N 1
ATOM 578 C CA . GLY A 1 74 ? 7.902 -6.017 -9.889 1.00 93.88 74 GLY A CA 1
ATOM 579 C C . GLY A 1 74 ? 8.826 -7.155 -10.329 1.00 93.88 74 GLY A C 1
ATOM 580 O O . GLY A 1 74 ? 8.439 -8.318 -10.244 1.00 93.88 74 GLY A O 1
ATOM 581 N N . GLN A 1 75 ? 10.070 -6.848 -10.725 1.00 91.75 75 GLN A N 1
ATOM 582 C CA . GLN A 1 75 ? 11.044 -7.844 -11.207 1.00 91.75 75 GLN A CA 1
ATOM 583 C C . GLN A 1 75 ? 11.303 -8.972 -10.196 1.00 91.75 75 GLN A C 1
ATOM 585 O O . GLN A 1 75 ? 11.590 -10.100 -10.591 1.00 91.75 75 GLN A O 1
ATOM 590 N N . TYR A 1 76 ? 11.218 -8.665 -8.901 1.00 89.44 76 TYR A N 1
ATOM 591 C CA . TYR A 1 76 ? 11.459 -9.630 -7.834 1.00 89.44 76 TYR A CA 1
ATOM 592 C C . TYR A 1 76 ? 10.188 -9.933 -7.037 1.00 89.44 76 TYR A C 1
ATOM 594 O O . TYR A 1 76 ? 9.912 -11.096 -6.748 1.00 89.44 76 TYR A O 1
ATOM 602 N N . TRP A 1 77 ? 9.395 -8.915 -6.692 1.00 95.62 77 TRP A N 1
ATOM 603 C CA . TRP A 1 77 ? 8.349 -9.085 -5.687 1.00 95.62 77 TRP A CA 1
ATOM 604 C C . TRP A 1 77 ? 7.048 -9.679 -6.208 1.00 95.62 77 TRP A C 1
ATOM 606 O O . TRP A 1 77 ? 6.467 -10.469 -5.478 1.00 95.62 77 TRP A O 1
ATOM 616 N N . CYS A 1 78 ? 6.621 -9.413 -7.448 1.00 96.56 78 CYS A N 1
ATOM 617 C CA . CYS A 1 78 ? 5.364 -9.988 -7.952 1.00 96.56 78 CYS A CA 1
ATOM 618 C C . CYS A 1 78 ? 5.397 -11.526 -7.905 1.00 96.56 78 CYS A C 1
ATOM 620 O O . CYS A 1 78 ? 4.498 -12.152 -7.353 1.00 96.56 78 CYS A O 1
ATOM 622 N N . GLY A 1 79 ? 6.498 -12.139 -8.359 1.00 96.50 79 GLY A N 1
ATOM 623 C CA . GLY A 1 79 ? 6.675 -13.593 -8.276 1.00 96.50 79 GLY A CA 1
ATOM 624 C C . GLY A 1 79 ? 6.836 -14.122 -6.845 1.00 96.50 79 GLY A C 1
ATOM 625 O O . GLY A 1 79 ? 6.398 -15.227 -6.553 1.00 96.50 79 GLY A O 1
ATOM 626 N N . GLN A 1 80 ? 7.436 -13.350 -5.931 1.00 96.50 80 GLN A N 1
ATOM 627 C CA . GLN A 1 80 ? 7.535 -13.730 -4.511 1.00 96.50 80 GLN A CA 1
ATOM 628 C C . GLN A 1 80 ? 6.204 -13.585 -3.760 1.00 96.50 80 GLN A C 1
ATOM 630 O O . GLN A 1 80 ? 6.008 -14.255 -2.749 1.00 96.50 80 GLN A O 1
ATOM 635 N N . CYS A 1 81 ? 5.318 -12.718 -4.246 1.00 97.44 81 CYS A N 1
ATOM 636 C CA . CYS A 1 81 ? 3.965 -12.516 -3.742 1.00 97.44 81 CYS A CA 1
ATOM 637 C C . CYS A 1 81 ? 2.929 -13.417 -4.439 1.00 97.44 81 CYS A C 1
ATOM 639 O O . CYS A 1 81 ? 1.759 -13.330 -4.095 1.00 97.44 81 CYS A O 1
ATOM 641 N N . ASP A 1 82 ? 3.351 -14.281 -5.375 1.00 97.06 82 ASP A N 1
ATOM 642 C CA . ASP A 1 82 ? 2.491 -15.180 -6.166 1.00 97.06 82 ASP A CA 1
ATOM 643 C C . ASP A 1 82 ? 1.375 -14.448 -6.941 1.00 97.06 82 ASP A C 1
ATOM 645 O O . ASP A 1 82 ? 0.237 -14.902 -7.033 1.00 97.06 82 ASP A O 1
ATOM 649 N N . ILE A 1 83 ? 1.709 -13.279 -7.500 1.00 97.12 83 ILE A N 1
ATOM 650 C CA . ILE A 1 83 ? 0.791 -12.431 -8.272 1.00 97.12 83 ILE A CA 1
ATOM 651 C C . ILE A 1 83 ? 1.411 -11.989 -9.599 1.00 97.12 83 ILE A C 1
ATOM 653 O O . ILE A 1 83 ? 2.632 -11.920 -9.768 1.00 97.12 83 ILE A O 1
ATOM 657 N N . THR A 1 84 ? 0.556 -11.616 -10.546 1.00 96.50 84 THR A N 1
ATOM 658 C CA . THR A 1 84 ? 0.958 -10.822 -11.710 1.00 96.50 84 THR A CA 1
ATOM 659 C C . THR A 1 84 ? 1.000 -9.338 -11.328 1.00 96.50 84 THR A C 1
ATOM 661 O O . THR A 1 84 ? 0.215 -8.881 -10.501 1.00 96.50 84 THR A O 1
ATOM 664 N N . CYS A 1 85 ? 1.936 -8.558 -11.882 1.00 95.69 85 CYS A N 1
ATOM 665 C CA . CYS A 1 85 ? 2.144 -7.175 -11.422 1.00 95.69 85 CYS A CA 1
ATOM 666 C C . CYS A 1 85 ? 0.977 -6.218 -11.728 1.00 95.69 85 CYS A C 1
ATOM 668 O O . CYS A 1 85 ? 0.892 -5.167 -11.103 1.00 95.69 85 CYS A O 1
ATOM 670 N N . ASP A 1 86 ? 0.070 -6.564 -12.646 1.00 94.19 86 ASP A N 1
ATOM 671 C CA . ASP A 1 86 ? -1.172 -5.811 -12.886 1.00 94.19 86 ASP A CA 1
ATOM 672 C C . ASP A 1 86 ? -2.112 -5.820 -11.670 1.00 94.19 86 ASP A C 1
ATOM 674 O O . ASP A 1 86 ? -2.904 -4.892 -11.492 1.00 94.19 86 ASP A O 1
ATOM 678 N N . LYS A 1 87 ? -1.971 -6.814 -10.780 1.00 95.62 87 LYS A N 1
ATOM 679 C CA . LYS A 1 87 ? -2.691 -6.854 -9.504 1.00 95.62 87 LYS A CA 1
ATOM 680 C C . LYS A 1 87 ? -2.315 -5.730 -8.553 1.00 95.62 87 LYS A C 1
ATOM 682 O O . LYS A 1 87 ? -3.121 -5.407 -7.702 1.00 95.62 87 LYS A O 1
ATOM 687 N N . LEU A 1 88 ? -1.150 -5.116 -8.746 1.00 96.81 88 LEU A N 1
ATOM 688 C CA . LEU A 1 88 ? -0.699 -3.970 -7.961 1.00 96.81 88 LEU A CA 1
ATOM 689 C C . LEU A 1 88 ? -1.126 -2.630 -8.571 1.00 96.81 88 LEU A C 1
ATOM 691 O O . LEU A 1 88 ? -0.827 -1.590 -8.010 1.00 96.81 88 LEU A O 1
ATOM 695 N N . THR A 1 89 ? -1.736 -2.616 -9.762 1.00 95.38 89 THR A N 1
ATOM 696 C CA . THR A 1 89 ? -2.084 -1.371 -10.474 1.00 95.38 89 THR A CA 1
ATOM 697 C C . THR A 1 89 ? -3.579 -1.218 -10.727 1.00 95.38 89 THR A C 1
ATOM 699 O O . THR A 1 89 ? -3.984 -0.615 -11.721 1.00 95.38 89 THR A O 1
ATOM 702 N N . ASN A 1 90 ? -4.399 -1.810 -9.863 1.00 92.81 90 ASN A N 1
ATOM 703 C CA . ASN A 1 90 ? -5.852 -1.682 -9.887 1.00 92.81 90 ASN A CA 1
ATOM 704 C C . ASN A 1 90 ? -6.353 -1.084 -8.558 1.00 92.81 90 ASN A C 1
ATOM 706 O O . ASN A 1 90 ? -5.568 -0.763 -7.674 1.00 92.81 90 ASN A O 1
ATOM 710 N N . ASP A 1 91 ? -7.661 -0.882 -8.435 1.00 92.88 91 ASP A N 1
ATOM 711 C CA . ASP A 1 91 ? -8.259 -0.196 -7.283 1.00 92.88 91 ASP A CA 1
ATOM 712 C C . ASP A 1 91 ? -8.459 -1.065 -6.034 1.00 92.88 91 ASP A C 1
ATOM 714 O O . ASP A 1 91 ? -8.732 -0.526 -4.956 1.00 92.88 91 ASP A O 1
ATOM 718 N N . ASP A 1 92 ? -8.373 -2.387 -6.168 1.00 92.81 92 ASP A N 1
ATOM 719 C CA . ASP A 1 92 ? -8.437 -3.318 -5.048 1.00 92.81 92 ASP A CA 1
ATOM 720 C C . ASP A 1 92 ? -7.060 -3.420 -4.386 1.00 92.81 92 ASP A C 1
ATOM 722 O O . ASP A 1 92 ? -6.103 -3.905 -4.978 1.00 92.81 92 ASP A O 1
ATOM 726 N N . LEU A 1 93 ? -6.962 -2.976 -3.131 1.00 95.94 93 LEU A N 1
ATOM 727 C CA . LEU A 1 93 ? -5.704 -2.985 -2.383 1.00 95.94 93 LEU A CA 1
ATOM 728 C C . LEU A 1 93 ? -5.380 -4.340 -1.738 1.00 95.94 93 LEU A C 1
ATOM 730 O O . LEU A 1 93 ? -4.429 -4.427 -0.958 1.00 95.94 93 LEU A O 1
ATOM 734 N N . SER A 1 94 ? -6.180 -5.382 -1.973 1.00 96.44 94 SER A N 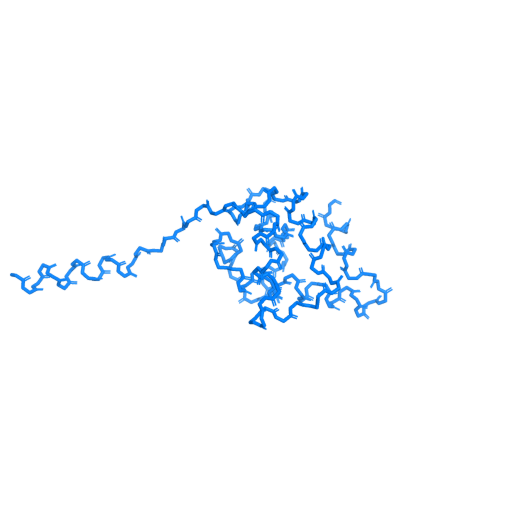1
ATOM 735 C CA . SER A 1 94 ? -6.016 -6.680 -1.308 1.00 96.44 94 SER A CA 1
ATOM 736 C C . SER A 1 94 ? -4.631 -7.281 -1.576 1.00 96.44 94 SER A C 1
ATOM 738 O O . SER A 1 94 ? -3.900 -7.593 -0.631 1.00 96.44 94 SER A O 1
ATOM 740 N N . GLU A 1 95 ? -4.227 -7.381 -2.842 1.00 97.38 95 GLU A N 1
ATOM 741 C CA . GLU A 1 95 ? -2.908 -7.873 -3.241 1.00 97.38 95 GLU A CA 1
ATOM 742 C C . GLU A 1 95 ? -1.783 -6.882 -2.896 1.00 97.38 95 GLU A C 1
ATOM 744 O O . GLU A 1 95 ? -0.719 -7.307 -2.432 1.00 97.38 95 GLU A O 1
ATOM 749 N N . ASP A 1 96 ? -2.015 -5.572 -3.042 1.00 97.31 96 ASP A N 1
ATOM 750 C CA . ASP A 1 96 ? -1.071 -4.513 -2.664 1.00 97.31 96 ASP A CA 1
ATOM 751 C C . ASP A 1 96 ? -0.655 -4.608 -1.196 1.00 97.31 96 ASP A C 1
ATOM 753 O O . ASP A 1 96 ? 0.539 -4.652 -0.874 1.00 97.31 96 ASP A O 1
ATOM 757 N N . VAL A 1 97 ? -1.639 -4.650 -0.292 1.00 98.12 97 VAL A N 1
ATOM 758 C CA . VAL A 1 97 ? -1.396 -4.683 1.152 1.00 98.12 97 VAL A CA 1
ATOM 759 C C . VAL A 1 97 ? -0.770 -6.010 1.557 1.00 98.12 97 VAL A C 1
ATOM 761 O O . VAL A 1 97 ? 0.211 -6.010 2.304 1.00 98.12 97 VAL A O 1
ATOM 764 N N . ALA A 1 98 ? -1.272 -7.132 1.034 1.00 98.00 98 ALA A N 1
ATOM 765 C CA . ALA A 1 98 ? -0.717 -8.448 1.334 1.00 98.00 98 ALA A CA 1
ATOM 766 C C . ALA A 1 98 ? 0.762 -8.546 0.920 1.00 98.00 98 ALA A C 1
ATOM 768 O O . ALA A 1 98 ? 1.609 -8.985 1.707 1.00 98.00 98 ALA A O 1
ATOM 769 N N . CYS A 1 99 ? 1.104 -8.079 -0.286 1.00 97.81 99 CYS A N 1
ATOM 770 C CA . CYS A 1 99 ? 2.478 -8.100 -0.778 1.00 97.81 99 CYS A CA 1
ATOM 771 C C . CYS A 1 99 ? 3.381 -7.135 0.015 1.00 97.81 99 CYS A C 1
ATOM 773 O O . CYS A 1 99 ? 4.483 -7.512 0.423 1.00 97.81 99 CYS A O 1
ATOM 775 N N . ALA A 1 100 ? 2.909 -5.925 0.335 1.00 97.25 100 ALA A N 1
ATOM 776 C CA . ALA A 1 100 ? 3.654 -4.975 1.163 1.00 97.25 100 ALA A CA 1
ATOM 777 C C . ALA A 1 100 ? 3.924 -5.515 2.583 1.00 97.25 100 ALA A C 1
ATOM 779 O O . ALA A 1 100 ? 5.042 -5.406 3.095 1.00 97.25 100 ALA A O 1
ATOM 780 N N . GLN A 1 101 ? 2.943 -6.164 3.213 1.00 96.88 101 GLN A N 1
ATOM 781 C CA . GLN A 1 101 ? 3.124 -6.809 4.516 1.00 96.88 101 GLN A CA 1
ATOM 782 C C . GLN A 1 101 ? 4.116 -7.974 4.455 1.00 96.88 101 GLN A C 1
ATOM 784 O O . GLN A 1 101 ? 4.939 -8.121 5.361 1.00 96.88 101 GLN A O 1
ATOM 789 N N . LEU A 1 102 ? 4.091 -8.780 3.388 1.00 96.00 102 LEU A N 1
ATOM 790 C CA . LEU A 1 102 ? 5.073 -9.844 3.171 1.00 96.00 102 LEU A CA 1
ATOM 791 C C . LEU A 1 102 ? 6.496 -9.275 3.109 1.00 96.00 102 LEU A C 1
ATOM 793 O O . LEU A 1 102 ? 7.386 -9.770 3.807 1.00 96.00 102 LEU A O 1
ATOM 797 N N . ILE A 1 103 ? 6.704 -8.211 2.327 1.00 95.12 103 ILE A N 1
ATOM 798 C CA . ILE A 1 103 ? 7.996 -7.517 2.210 1.00 95.12 103 ILE A CA 1
ATOM 799 C C . ILE A 1 103 ? 8.448 -6.997 3.579 1.00 95.12 103 ILE A C 1
ATOM 801 O O . ILE A 1 103 ? 9.572 -7.279 4.011 1.00 95.12 103 ILE A O 1
ATOM 805 N N . TYR A 1 104 ? 7.561 -6.288 4.284 1.00 95.19 104 TYR A N 1
ATOM 806 C CA . TYR A 1 104 ? 7.827 -5.750 5.617 1.00 95.19 104 TYR A CA 1
ATOM 807 C C . TYR A 1 104 ? 8.256 -6.854 6.591 1.00 95.19 104 TYR A C 1
ATOM 809 O O . TYR A 1 104 ? 9.287 -6.729 7.256 1.00 95.19 104 TYR A O 1
ATOM 817 N N . ASN A 1 105 ? 7.503 -7.955 6.648 1.00 94.38 105 ASN A N 1
ATOM 818 C CA . ASN A 1 105 ? 7.759 -9.064 7.564 1.00 94.38 105 ASN A CA 1
ATOM 819 C C . ASN A 1 105 ? 9.076 -9.779 7.246 1.00 94.38 105 ASN A C 1
ATOM 821 O O . ASN A 1 105 ? 9.834 -10.093 8.167 1.00 94.38 105 ASN A O 1
ATOM 825 N N . ARG A 1 106 ? 9.393 -9.983 5.959 1.00 91.88 106 ARG A N 1
ATOM 826 C CA . ARG A 1 106 ? 10.665 -10.583 5.532 1.00 91.88 106 ARG A CA 1
ATOM 827 C C . ARG A 1 106 ? 11.849 -9.733 5.994 1.00 91.88 106 ARG A C 1
ATOM 829 O O . ARG A 1 106 ? 12.727 -10.257 6.674 1.00 91.88 106 ARG A O 1
ATOM 836 N N . TYR A 1 107 ? 11.829 -8.421 5.753 1.00 89.88 107 TYR A N 1
ATOM 837 C CA . TYR A 1 107 ? 12.900 -7.531 6.222 1.00 89.88 107 TYR A CA 1
ATOM 838 C C . TYR A 1 107 ? 12.965 -7.433 7.749 1.00 89.88 107 TYR A C 1
ATOM 840 O O . TYR A 1 107 ? 14.058 -7.377 8.313 1.00 89.88 107 TYR A O 1
ATOM 848 N N . ASN A 1 108 ? 11.818 -7.449 8.431 1.00 87.00 108 ASN A N 1
ATOM 849 C CA . ASN A 1 108 ? 11.782 -7.417 9.889 1.00 87.00 108 ASN A CA 1
ATOM 850 C C . ASN A 1 108 ? 12.407 -8.677 10.513 1.00 87.00 108 ASN A C 1
ATOM 852 O O . ASN A 1 108 ? 13.118 -8.589 11.512 1.00 87.00 108 ASN A O 1
ATOM 856 N N . SER A 1 109 ? 12.203 -9.843 9.890 1.00 83.25 109 SER A N 1
ATOM 857 C CA . SER A 1 109 ? 12.782 -11.113 10.348 1.00 83.25 109 SER A CA 1
ATOM 858 C C . SER A 1 109 ? 14.313 -11.173 10.233 1.00 83.25 109 SER A C 1
ATOM 860 O O . SER A 1 109 ? 14.964 -11.905 10.974 1.00 83.25 109 SER A O 1
ATOM 862 N N . GLU A 1 110 ? 14.909 -10.347 9.371 1.00 78.31 110 GLU A N 1
ATOM 863 C CA . GLU A 1 110 ? 16.360 -10.247 9.171 1.00 78.31 110 GLU A CA 1
ATOM 864 C C . GLU A 1 110 ? 17.056 -9.295 10.175 1.00 78.31 110 GLU A C 1
ATOM 866 O O . GLU A 1 110 ? 18.167 -8.827 9.917 1.00 78.31 110 GLU A O 1
ATOM 871 N N . ASN A 1 111 ? 16.422 -8.970 11.315 1.00 67.06 111 ASN A N 1
ATOM 872 C CA . ASN A 1 111 ? 16.869 -7.951 12.287 1.00 67.06 111 ASN A CA 1
ATOM 873 C C . ASN A 1 111 ? 17.053 -6.544 11.678 1.00 67.06 111 ASN A C 1
ATOM 875 O O . ASN A 1 111 ? 17.859 -5.735 12.148 1.00 67.06 111 ASN A O 1
ATOM 879 N N . ARG A 1 112 ? 16.298 -6.225 10.622 1.00 70.31 112 ARG A N 1
ATOM 880 C CA . ARG A 1 112 ? 16.226 -4.884 10.025 1.00 70.31 112 ARG A CA 1
ATOM 881 C C . ARG A 1 112 ? 14.868 -4.268 10.363 1.00 70.31 112 ARG A C 1
ATOM 883 O O . ARG A 1 112 ? 13.929 -4.972 10.691 1.00 70.31 112 ARG A O 1
ATOM 890 N N . SER A 1 113 ? 14.736 -2.944 10.292 1.00 81.38 113 SER A N 1
ATOM 891 C CA . SER A 1 113 ? 13.397 -2.332 10.351 1.00 81.38 113 SER A CA 1
ATOM 892 C C . SER A 1 113 ? 12.654 -2.670 9.057 1.00 81.38 113 SER A C 1
ATOM 894 O O . SER A 1 113 ? 13.193 -2.389 7.988 1.00 81.38 113 SER A O 1
ATOM 896 N N . GLY A 1 114 ? 11.455 -3.263 9.136 1.00 88.38 114 GLY A N 1
ATOM 897 C CA . GLY A 1 114 ? 10.709 -3.742 7.960 1.00 88.38 114 GLY A CA 1
ATOM 898 C C . GLY A 1 114 ? 10.504 -2.677 6.873 1.00 88.38 114 GLY A C 1
ATOM 899 O O . GLY A 1 114 ? 10.680 -2.950 5.690 1.00 88.38 114 GLY A O 1
ATOM 900 N N . PHE A 1 115 ? 10.274 -1.419 7.267 1.00 92.06 115 PHE A N 1
ATOM 901 C CA . PHE A 1 115 ? 10.136 -0.294 6.331 1.00 92.06 115 PHE A CA 1
ATOM 902 C C . PHE A 1 115 ? 11.425 0.062 5.577 1.00 92.06 115 PHE A C 1
ATOM 904 O O . PHE A 1 115 ? 11.367 0.718 4.540 1.00 92.06 115 PHE A O 1
ATOM 911 N N . LYS A 1 116 ? 12.601 -0.396 6.034 1.00 89.50 116 LYS A N 1
ATOM 912 C CA . LYS A 1 116 ? 13.861 -0.206 5.296 1.00 89.50 116 LYS A CA 1
ATOM 913 C C . LYS A 1 116 ? 13.909 -0.988 3.985 1.00 89.50 116 LYS A C 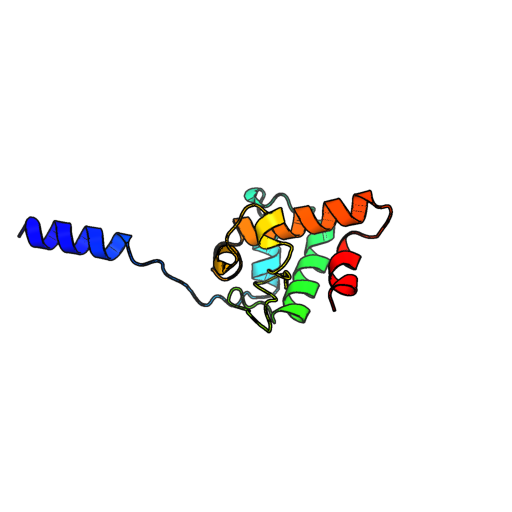1
ATOM 915 O O . LYS A 1 116 ? 14.803 -0.712 3.191 1.00 89.50 116 LYS A O 1
ATOM 920 N N . ALA A 1 117 ? 12.978 -1.913 3.737 1.00 89.94 117 ALA A N 1
ATOM 921 C CA . ALA A 1 117 ? 12.883 -2.592 2.448 1.00 89.94 117 ALA A CA 1
ATOM 922 C C . ALA A 1 117 ? 12.793 -1.596 1.285 1.00 89.94 117 ALA A C 1
ATOM 924 O O . ALA A 1 117 ? 13.527 -1.732 0.314 1.00 89.94 117 ALA A O 1
ATOM 925 N N . TRP A 1 118 ? 12.012 -0.527 1.453 1.00 88.25 118 TRP A N 1
ATOM 926 C CA . TRP A 1 118 ? 11.810 0.506 0.436 1.00 88.25 118 TRP A CA 1
ATOM 927 C C . TRP A 1 118 ? 12.995 1.452 0.241 1.00 88.25 118 TRP A C 1
ATOM 929 O O . TRP A 1 118 ? 13.093 2.071 -0.808 1.00 88.25 118 TRP A O 1
ATOM 939 N N . ALA A 1 119 ? 13.915 1.536 1.206 1.00 81.38 119 ALA A N 1
ATOM 940 C CA . ALA A 1 119 ? 15.168 2.278 1.049 1.00 81.38 119 ALA A CA 1
ATOM 941 C C . ALA A 1 119 ? 16.277 1.433 0.397 1.00 81.38 119 ALA A C 1
ATOM 943 O O . ALA A 1 119 ? 17.267 1.975 -0.079 1.00 81.38 119 ALA A O 1
ATOM 944 N N . ALA A 1 120 ? 16.147 0.101 0.414 1.00 66.94 120 ALA A N 1
ATOM 945 C CA . ALA A 1 120 ? 17.111 -0.812 -0.202 1.00 66.94 120 ALA A CA 1
ATOM 946 C C . ALA A 1 120 ? 16.873 -1.004 -1.710 1.00 66.94 120 ALA A C 1
ATOM 948 O O . ALA A 1 120 ? 17.731 -1.551 -2.399 1.00 66.94 120 ALA A O 1
ATOM 949 N N . THR A 1 121 ? 15.704 -0.593 -2.200 1.00 58.03 121 THR A N 1
ATOM 950 C CA . THR A 1 121 ? 15.266 -0.718 -3.598 1.00 58.03 121 THR A CA 1
ATOM 951 C C . THR A 1 121 ? 15.236 0.611 -4.361 1.00 58.03 121 THR A C 1
ATOM 953 O O . THR A 1 121 ? 14.828 0.613 -5.519 1.00 58.03 121 THR A O 1
ATOM 956 N N . THR A 1 122 ? 15.668 1.712 -3.733 1.00 48.06 122 THR A N 1
ATOM 957 C CA . THR A 1 122 ? 15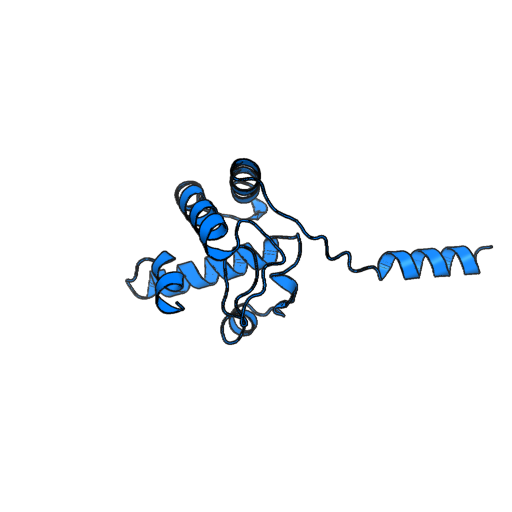.866 3.048 -4.337 1.00 48.06 122 THR A CA 1
ATOM 958 C C . THR A 1 122 ? 17.328 3.349 -4.609 1.00 48.06 122 THR A C 1
ATOM 960 O O . THR A 1 122 ? 18.151 3.005 -3.730 1.00 48.06 122 THR A O 1
#

Solvent-accessible surface area (backbone atoms only — not comparable to full-atom values): 6835 Å² total; per-residue (Å²): 109,68,68,59,53,53,52,53,53,55,54,60,74,66,58,80,77,74,48,82,44,62,57,52,74,67,55,48,47,53,58,49,63,36,75,92,67,70,50,57,78,88,48,42,67,56,54,51,52,45,14,46,72,62,30,64,28,20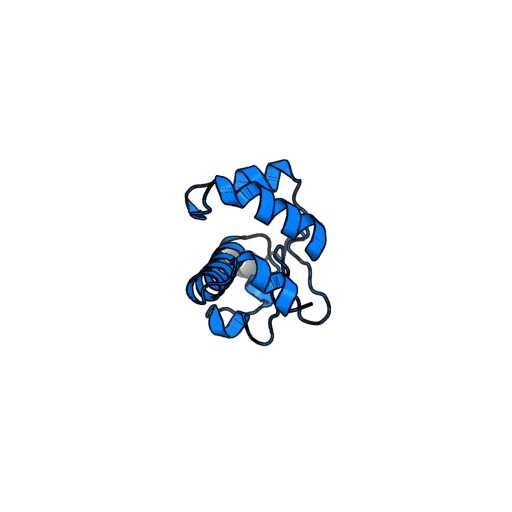,20,51,30,72,56,97,58,26,30,6,34,75,47,44,52,38,94,62,45,23,68,76,58,76,46,62,60,69,52,29,34,30,70,60,57,66,59,42,51,53,42,52,51,51,51,26,51,56,34,35,73,71,82,41,65,24,76,51,51,67,64,74,78,104

Nearest PDB structures (foldseek):
  5aa3-assembly1_A  TM=5.913E-01  e=6.247E-01  Pseudomonas aeruginosa BWHPSA013
  4p11-assembly1_A  TM=6.741E-01  e=9.434E-01  Pseudomonas aeruginosa PAO1
  5aa4-assembly3_C  TM=6.737E-01  e=1.194E+00  Pseudomonas aeruginosa BWHPSA013
  4oz9-assembly1_A  TM=6.795E-01  e=2.723E+00  Pseudomonas aeruginosa PAO1

Organism: Apolygus lucorum (NCBI:txid248454)

Secondary structure (DSSP, 8-state):
-HHHHHHHHHHHHT-------B--HHHHHHHHTSGGG---TTTHHHHHHHHHHHTTTBTT-EETTEETTTTEEHHHHHHHTTS-GGGGSSS--HHHHHHHHHHHHHHHHTTS-GGGHHHH--

Foldseek 3Di:
DVVVVVVVVVVVVPPPDQDWDADDLVRQLVVCVDVLLVDPNVCSVVLSVQLCVQAVRTQQDDDPQQHGSNRRRNVPQCVVLVHDRVVSRGDDCNSVSSSLVVQLVVQVVVVHRSVCSVVVVD

Radius of gyration: 16.77 Å; Cα contacts (8 Å, |Δi|>4): 146; chains: 1; bounding box: 51×26×42 Å

pLDDT: mean 90.37, std 10.78, range [48.06, 98.5]

Mean predicted aligned error: 6.68 Å

InterPro domains:
  IPR001916 Glycoside hydrolase, family 22 [PF00062] (23-120)
  IPR001916 Glycoside hydrolase, family 22 [PS51348] (21-122)
  IPR001916 Glycoside hydrolase, family 22 [PTHR11407] (8-120)
  IPR001916 Glycoside hydrolase, family 22 [SM00263] (21-116)
  IPR019799 Glycoside hydrolase family 22 domain [PS00128] (81-99)
  IPR023346 Lysozyme-like domain superfamily [SSF53955] (21-116)

Sequence (122 aa):
MWRLAVTTLVILSLLDVAYLKRFGICELALDLADEKYHVPLSQIPTWVCMAMYLSGLDTSHNYTGIFGLFGIPGQYWCGQCDITCDKLTNDDLSEDVACAQLIYNRYNSENRSGFKAWAATT